Protein AF-A0A3N5LJJ8-F1 (afdb_monomer_lite)

Sequence (95 aa):
MYLIYLLVWLSIILILNILYRVLPKKMKETENQQTKNTLFTILLFTSIPLILIAFIAPILILAGDKAMPGDYKIYFVVIAAVSIIASFTIKKKSS

Structure (mmCIF, N/CA/C/O backbone):
data_AF-A0A3N5LJJ8-F1
#
_entry.id   AF-A0A3N5LJJ8-F1
#
loop_
_atom_site.group_PDB
_atom_site.id
_atom_site.type_symbol
_atom_site.label_atom_id
_atom_site.label_alt_id
_atom_site.label_comp_id
_atom_site.label_asym_id
_atom_site.label_entity_id
_atom_site.label_seq_id
_atom_site.pdbx_PDB_ins_code
_atom_site.Cartn_x
_atom_site.Cartn_y
_atom_site.Cartn_z
_atom_site.occupancy
_atom_site.B_iso_or_equiv
_atom_site.auth_seq_id
_atom_site.auth_comp_id
_atom_site.auth_asym_id
_atom_site.auth_atom_id
_atom_site.pdbx_PDB_model_num
ATOM 1 N N . MET A 1 1 ? 12.202 -10.690 -14.662 1.00 67.75 1 MET A N 1
ATOM 2 C CA . MET A 1 1 ? 12.447 -9.805 -13.499 1.00 67.75 1 MET A CA 1
ATOM 3 C C . MET A 1 1 ? 11.271 -8.871 -13.216 1.00 67.75 1 MET A C 1
ATOM 5 O O . MET A 1 1 ? 10.770 -8.911 -12.103 1.00 67.75 1 MET A O 1
ATOM 9 N N . TYR A 1 2 ? 10.755 -8.110 -14.191 1.00 73.19 2 TYR A N 1
ATOM 10 C CA . TYR A 1 2 ? 9.628 -7.172 -13.992 1.00 73.19 2 TYR A CA 1
ATOM 11 C C . TYR A 1 2 ? 8.338 -7.791 -13.427 1.00 73.19 2 TYR A C 1
ATOM 13 O O . TYR A 1 2 ? 7.669 -7.165 -12.611 1.00 73.19 2 TYR A O 1
ATOM 21 N N . LEU A 1 3 ? 8.036 -9.049 -13.772 1.00 77.12 3 LEU A N 1
ATOM 22 C CA . LEU A 1 3 ? 6.921 -9.797 -13.181 1.00 77.12 3 LEU A CA 1
ATOM 23 C C . LEU A 1 3 ? 7.048 -9.943 -11.653 1.00 77.12 3 LEU A C 1
ATOM 25 O O . LEU A 1 3 ? 6.061 -9.803 -10.942 1.00 77.12 3 LEU A O 1
ATOM 29 N N . ILE A 1 4 ? 8.260 -10.172 -11.138 1.00 82.38 4 ILE A N 1
ATOM 30 C CA . ILE A 1 4 ? 8.501 -10.310 -9.693 1.00 82.38 4 ILE A CA 1
ATOM 31 C C . ILE A 1 4 ? 8.261 -8.968 -8.995 1.00 82.38 4 ILE A C 1
ATOM 33 O O . ILE A 1 4 ? 7.598 -8.936 -7.965 1.00 82.38 4 ILE A O 1
ATOM 37 N N . TYR A 1 5 ? 8.717 -7.855 -9.581 1.00 79.12 5 TYR A N 1
ATOM 38 C CA . TYR A 1 5 ? 8.446 -6.516 -9.046 1.00 79.12 5 TYR A CA 1
ATOM 39 C C . TYR A 1 5 ? 6.945 -6.207 -8.994 1.00 79.12 5 TYR A C 1
ATOM 41 O O . TYR A 1 5 ? 6.463 -5.693 -7.988 1.00 79.12 5 TYR A O 1
ATOM 49 N N . LEU A 1 6 ? 6.198 -6.582 -10.035 1.00 77.50 6 LEU A N 1
ATOM 50 C CA . LEU A 1 6 ? 4.737 -6.471 -10.068 1.00 77.50 6 LEU A CA 1
ATOM 51 C C . LEU A 1 6 ? 4.063 -7.301 -8.968 1.00 77.50 6 LEU A C 1
ATOM 53 O O . LEU A 1 6 ? 3.173 -6.799 -8.286 1.00 77.50 6 LEU A O 1
ATOM 57 N N . LEU A 1 7 ? 4.500 -8.546 -8.762 1.00 83.75 7 LEU A N 1
ATOM 58 C CA . LEU A 1 7 ?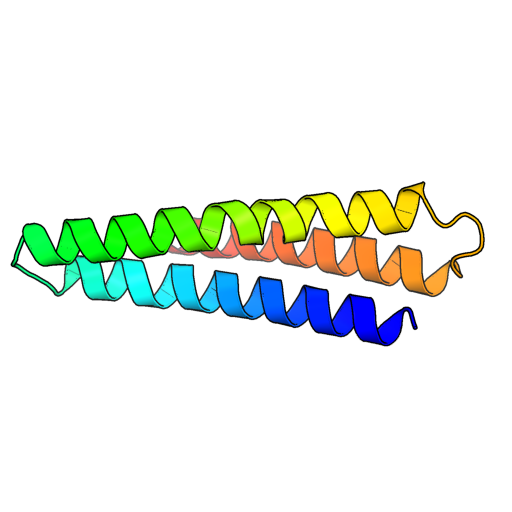 3.953 -9.431 -7.728 1.00 83.75 7 LEU A CA 1
ATOM 59 C C . LEU A 1 7 ? 4.251 -8.929 -6.309 1.00 83.75 7 LEU A C 1
ATOM 61 O O . LEU A 1 7 ? 3.363 -8.949 -5.458 1.00 83.75 7 LEU A O 1
ATOM 65 N N . VAL A 1 8 ? 5.471 -8.444 -6.059 1.00 84.00 8 VAL A N 1
ATOM 66 C CA . VAL A 1 8 ? 5.851 -7.828 -4.775 1.00 84.00 8 VAL A CA 1
ATOM 67 C C . VAL A 1 8 ? 5.044 -6.556 -4.528 1.00 84.00 8 VAL A C 1
ATOM 69 O O . VAL A 1 8 ? 4.587 -6.300 -3.419 1.00 84.00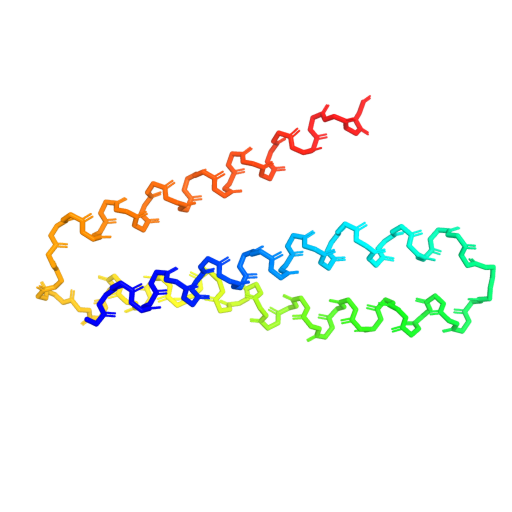 8 VAL A O 1
ATOM 72 N N . TRP A 1 9 ? 4.819 -5.755 -5.564 1.00 81.25 9 TRP A N 1
ATOM 73 C CA . TRP A 1 9 ? 4.036 -4.537 -5.422 1.00 81.25 9 TRP A CA 1
ATOM 74 C C . TRP A 1 9 ? 2.549 -4.827 -5.158 1.00 81.25 9 TRP A C 1
ATOM 76 O O . TRP A 1 9 ? 1.950 -4.230 -4.262 1.00 81.25 9 TRP A O 1
ATOM 86 N N . LEU A 1 10 ? 1.970 -5.815 -5.849 1.00 82.50 10 LEU A N 1
ATOM 87 C CA . LEU A 1 10 ? 0.612 -6.301 -5.584 1.00 82.50 10 LEU A CA 1
ATOM 88 C C . LEU A 1 10 ? 0.456 -6.856 -4.165 1.00 82.50 10 LEU A C 1
ATOM 90 O O . LEU A 1 10 ? -0.552 -6.577 -3.516 1.00 82.50 10 LEU A O 1
ATOM 94 N N . SER A 1 11 ? 1.437 -7.610 -3.659 1.00 87.25 11 SER A N 1
ATOM 95 C CA . SER A 1 11 ? 1.373 -8.150 -2.297 1.00 87.25 11 SER A CA 1
ATOM 96 C C . SER A 1 11 ? 1.430 -7.045 -1.239 1.00 87.25 11 SER A C 1
ATOM 98 O O . SER A 1 11 ? 0.671 -7.104 -0.273 1.00 87.25 11 SER A O 1
ATOM 100 N N . ILE A 1 12 ? 2.218 -5.983 -1.452 1.00 86.69 12 ILE A N 1
ATOM 101 C CA . ILE A 1 12 ? 2.229 -4.790 -0.586 1.00 86.69 12 ILE A CA 1
ATOM 102 C C . ILE A 1 12 ? 0.857 -4.104 -0.574 1.00 86.69 12 ILE A C 1
ATOM 104 O O . ILE A 1 12 ? 0.325 -3.818 0.500 1.00 86.69 12 ILE A O 1
ATOM 108 N N . ILE A 1 13 ? 0.252 -3.879 -1.746 1.00 82.88 13 ILE A N 1
ATOM 109 C CA . ILE A 1 13 ? -1.085 -3.267 -1.857 1.00 82.88 13 ILE A CA 1
ATOM 110 C C . ILE A 1 13 ? -2.145 -4.140 -1.169 1.00 82.88 13 ILE A C 1
ATOM 112 O O . ILE A 1 13 ? -3.037 -3.624 -0.490 1.00 82.88 13 ILE A O 1
ATOM 116 N N . LEU A 1 14 ? -2.054 -5.463 -1.309 1.00 86.50 14 LEU A N 1
ATOM 117 C CA . LEU A 1 14 ? -2.961 -6.403 -0.654 1.00 86.50 14 LEU A CA 1
ATOM 118 C C . LEU A 1 14 ? -2.823 -6.342 0.875 1.00 86.50 14 LEU A C 1
ATOM 120 O O . LEU A 1 14 ? -3.830 -6.226 1.574 1.00 86.50 14 LEU A O 1
ATOM 124 N N . ILE A 1 15 ? -1.590 -6.363 1.394 1.00 86.38 15 ILE A N 1
ATOM 125 C CA . ILE A 1 15 ? -1.306 -6.258 2.833 1.00 86.38 15 ILE A CA 1
ATOM 126 C C . ILE A 1 15 ? -1.838 -4.934 3.386 1.00 86.38 15 ILE A C 1
ATOM 128 O O . ILE A 1 15 ? -2.536 -4.941 4.399 1.00 86.38 15 ILE A O 1
ATOM 132 N N . LEU A 1 16 ? -1.584 -3.814 2.701 1.00 85.56 16 LEU A N 1
ATOM 133 C CA . LEU A 1 16 ? -2.122 -2.504 3.080 1.00 85.56 16 LEU A CA 1
ATOM 134 C C . LEU A 1 16 ? -3.652 -2.523 3.156 1.00 85.56 16 LEU A C 1
ATOM 136 O O . LEU A 1 16 ? -4.222 -2.115 4.167 1.00 85.56 16 LEU A O 1
ATOM 140 N N . ASN A 1 17 ? -4.327 -3.053 2.133 1.00 84.19 17 ASN A N 1
ATOM 141 C CA . ASN A 1 17 ? -5.788 -3.164 2.128 1.00 84.19 17 ASN A CA 1
ATOM 142 C C . ASN A 1 17 ? -6.318 -4.020 3.289 1.00 84.19 17 ASN A C 1
ATOM 144 O O . ASN A 1 17 ? -7.321 -3.664 3.911 1.00 84.19 17 ASN A O 1
ATOM 148 N N . ILE A 1 18 ? -5.650 -5.132 3.610 1.00 86.44 18 ILE A N 1
ATOM 149 C CA . ILE A 1 18 ? -6.021 -5.985 4.747 1.00 86.44 18 ILE A CA 1
ATOM 150 C C . ILE A 1 18 ? -5.834 -5.227 6.066 1.00 86.44 18 ILE A C 1
ATOM 152 O O . ILE A 1 18 ? -6.753 -5.213 6.886 1.00 86.44 18 ILE A O 1
ATOM 156 N N . LEU A 1 19 ? -4.692 -4.559 6.263 1.00 84.94 19 LEU A N 1
ATOM 157 C CA . LEU A 1 19 ? -4.402 -3.783 7.473 1.00 84.94 19 LEU A CA 1
ATOM 158 C C . LEU A 1 19 ? -5.447 -2.684 7.692 1.00 84.94 19 LEU A C 1
ATOM 160 O O . LEU A 1 19 ? -6.056 -2.629 8.762 1.00 84.94 19 LEU A O 1
ATOM 164 N N . TYR A 1 20 ? -5.731 -1.879 6.665 1.00 85.31 20 TYR A N 1
ATOM 165 C CA . TYR A 1 20 ? -6.725 -0.803 6.732 1.00 85.31 20 TYR A CA 1
ATOM 166 C C . TYR A 1 20 ? -8.167 -1.291 6.882 1.00 85.31 20 TYR A C 1
ATOM 168 O O . TYR A 1 20 ? -9.027 -0.537 7.333 1.00 85.31 20 TYR A O 1
ATOM 176 N N . ARG A 1 21 ? -8.455 -2.552 6.553 1.00 84.25 21 ARG A N 1
ATOM 177 C CA . ARG A 1 21 ? -9.776 -3.148 6.770 1.00 84.25 21 ARG A CA 1
ATOM 178 C C . ARG A 1 21 ? -9.917 -3.767 8.160 1.00 84.25 21 ARG A C 1
ATOM 180 O O . ARG A 1 21 ? -10.956 -3.609 8.798 1.00 84.25 21 ARG A O 1
ATOM 187 N N . VAL A 1 22 ? -8.906 -4.504 8.617 1.00 86.62 22 VAL A N 1
ATOM 188 C CA . VAL A 1 22 ? -8.985 -5.336 9.827 1.00 86.62 22 VAL A CA 1
ATOM 189 C C . VAL A 1 22 ? -8.665 -4.538 11.086 1.00 86.62 22 VAL A C 1
ATOM 191 O O . VAL A 1 22 ? -9.405 -4.640 12.065 1.00 86.62 22 VAL A O 1
ATOM 194 N N . LEU A 1 23 ? -7.595 -3.736 11.084 1.00 85.69 23 LEU A N 1
ATOM 195 C CA . LEU A 1 23 ? -7.145 -3.034 12.291 1.00 85.69 23 LEU A CA 1
ATOM 196 C C . LEU A 1 23 ? -8.153 -1.974 12.758 1.00 85.69 23 LEU A C 1
ATOM 198 O O . LEU A 1 23 ? -8.541 -2.035 13.925 1.00 85.69 23 LEU A O 1
ATOM 202 N N . PRO A 1 24 ? -8.690 -1.087 11.895 1.00 83.94 24 PRO A N 1
ATOM 203 C CA . PRO A 1 24 ? -9.708 -0.128 12.325 1.00 83.94 24 PRO A CA 1
ATOM 204 C C . PRO A 1 24 ? -10.992 -0.794 12.827 1.00 83.94 24 PRO A C 1
ATOM 206 O O . PRO A 1 24 ? -11.628 -0.281 13.745 1.00 83.94 24 PRO A O 1
ATOM 209 N N . LYS A 1 25 ? -11.365 -1.953 12.265 1.00 86.38 25 LYS A N 1
ATOM 210 C CA . LYS A 1 25 ? -12.507 -2.738 12.749 1.00 86.38 25 LYS A CA 1
ATOM 211 C C . LYS A 1 25 ? -12.250 -3.258 14.168 1.00 86.38 25 LYS A C 1
ATOM 213 O O . LYS A 1 25 ? -13.044 -2.979 15.060 1.00 86.38 25 LYS A O 1
ATOM 218 N N . LYS A 1 26 ? -11.103 -3.906 14.405 1.00 85.56 26 LYS A N 1
ATOM 219 C CA . LYS A 1 26 ? -10.718 -4.401 15.741 1.00 85.56 26 LYS A CA 1
ATOM 220 C C . LYS A 1 26 ? -10.586 -3.283 16.778 1.00 85.56 26 LYS A C 1
ATOM 222 O O . LYS A 1 26 ? -10.942 -3.472 17.937 1.00 85.56 26 LYS A O 1
ATOM 227 N N . MET A 1 27 ? -10.117 -2.104 16.370 1.00 87.31 27 MET A N 1
ATOM 228 C CA . MET A 1 27 ? -10.033 -0.932 17.248 1.00 87.31 27 MET A CA 1
ATOM 229 C C . MET A 1 27 ? -11.408 -0.425 17.702 1.00 87.31 27 MET A C 1
ATOM 231 O O . MET A 1 27 ? -11.514 0.079 18.817 1.00 87.31 27 MET A O 1
ATOM 235 N N . LYS A 1 28 ? -12.452 -0.557 16.871 1.00 86.06 28 LYS A N 1
ATOM 236 C CA . LYS A 1 28 ? -13.833 -0.195 17.242 1.00 86.06 28 LYS A CA 1
ATOM 237 C C . LYS A 1 28 ? -14.467 -1.202 18.204 1.00 86.06 28 LYS A C 1
ATOM 239 O O . LYS A 1 28 ? -15.232 -0.794 19.064 1.00 86.06 28 LYS A O 1
ATOM 244 N N . GLU A 1 29 ? -14.145 -2.485 18.053 1.00 88.25 29 GLU A N 1
ATOM 245 C CA . GLU A 1 29 ? -14.696 -3.589 18.860 1.00 88.25 29 GLU A CA 1
ATOM 246 C C . GLU A 1 29 ? -14.039 -3.722 20.241 1.00 88.25 29 GLU A C 1
ATOM 248 O O . GLU A 1 29 ? -14.585 -4.357 21.136 1.00 88.25 29 GLU A O 1
ATOM 253 N N . THR A 1 30 ? -12.854 -3.143 20.427 1.00 87.06 30 THR A N 1
ATOM 254 C CA . THR A 1 30 ? -12.129 -3.215 21.698 1.00 87.06 30 THR A CA 1
ATOM 255 C C . THR A 1 30 ? -12.573 -2.086 22.624 1.00 87.06 30 THR A C 1
ATOM 257 O O . THR A 1 30 ? -12.652 -0.945 22.186 1.00 87.06 30 THR A O 1
ATOM 260 N N . GLU A 1 31 ? -12.798 -2.348 23.911 1.00 86.94 31 GLU A N 1
ATOM 261 C CA . GLU A 1 31 ? -13.095 -1.291 24.898 1.00 86.94 31 GLU A CA 1
ATOM 262 C C . GLU A 1 31 ? -11.833 -0.777 25.607 1.00 86.94 31 GLU A C 1
ATOM 264 O O . GLU A 1 31 ? -11.740 0.403 25.941 1.00 86.94 31 GLU A O 1
ATOM 269 N N . ASN A 1 32 ? -10.813 -1.630 25.758 1.00 92.88 32 ASN A N 1
ATOM 270 C CA . ASN A 1 32 ? -9.560 -1.284 26.424 1.00 92.88 32 ASN A CA 1
ATOM 271 C C . ASN A 1 32 ? -8.741 -0.254 25.619 1.00 92.88 32 ASN A C 1
ATOM 273 O O . ASN A 1 32 ? -8.275 -0.520 24.504 1.00 92.88 32 ASN A O 1
ATOM 277 N N . GLN A 1 33 ? -8.513 0.913 26.225 1.00 87.44 33 GLN A N 1
ATOM 278 C CA . GLN A 1 33 ? -7.765 2.016 25.625 1.00 87.44 33 GLN A CA 1
ATOM 279 C C . GLN A 1 33 ? -6.298 1.663 25.331 1.00 87.44 33 GLN A C 1
ATOM 281 O O . GLN A 1 33 ? -5.755 2.091 24.312 1.00 87.44 33 GLN A O 1
ATOM 286 N N . GLN A 1 34 ? -5.661 0.844 26.172 1.00 90.88 34 GLN A N 1
ATOM 287 C CA . GLN A 1 34 ? -4.285 0.394 25.956 1.00 90.88 34 GLN A CA 1
ATOM 288 C C . GLN A 1 34 ? -4.187 -0.449 24.682 1.00 90.88 34 GLN A C 1
ATOM 290 O O . GLN A 1 34 ? -3.337 -0.197 23.831 1.00 90.88 34 GLN A O 1
ATOM 295 N N . THR A 1 3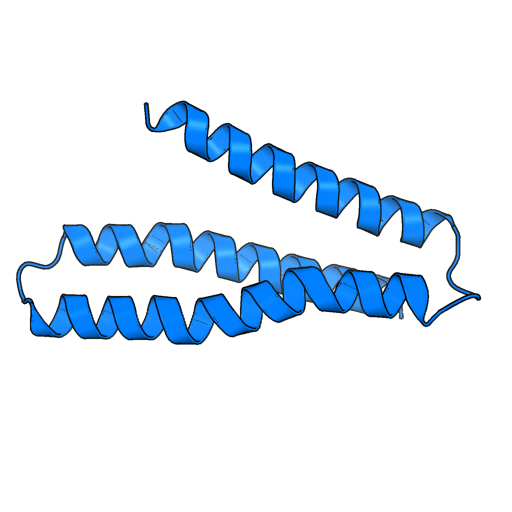5 ? -5.110 -1.395 24.498 1.00 88.31 35 THR A N 1
ATOM 296 C CA . THR A 1 35 ? -5.156 -2.250 23.307 1.00 88.31 35 THR A CA 1
ATOM 297 C C . THR A 1 35 ? -5.457 -1.447 22.040 1.00 88.31 35 THR A C 1
ATOM 299 O O . THR A 1 35 ? -4.834 -1.694 21.006 1.00 88.31 35 THR A O 1
ATOM 302 N N . LYS A 1 36 ? -6.339 -0.436 22.105 1.00 87.56 36 LYS A N 1
ATOM 303 C CA . LYS A 1 36 ? -6.566 0.494 20.981 1.00 87.56 36 LYS A CA 1
ATOM 304 C C . LYS A 1 36 ? -5.292 1.227 20.582 1.00 87.56 36 LYS A C 1
ATOM 306 O O . LYS A 1 36 ? -4.975 1.273 19.395 1.00 87.56 36 LYS A O 1
ATOM 311 N N . ASN A 1 37 ? -4.555 1.758 21.556 1.00 88.88 37 ASN A N 1
ATOM 312 C CA . ASN A 1 37 ? -3.301 2.460 21.297 1.00 88.88 37 ASN A CA 1
ATOM 313 C C . ASN A 1 37 ? -2.256 1.525 20.678 1.00 88.88 37 ASN A C 1
ATOM 315 O O . ASN A 1 37 ? -1.611 1.902 19.707 1.00 88.88 37 ASN A O 1
ATOM 319 N N . THR A 1 38 ? -2.134 0.282 21.155 1.00 91.94 38 THR A N 1
ATOM 320 C CA . THR A 1 38 ? -1.236 -0.711 20.544 1.00 91.94 38 THR A CA 1
ATOM 321 C C . THR A 1 38 ? -1.622 -1.018 19.095 1.00 91.94 38 THR A C 1
ATOM 323 O O . THR A 1 38 ? -0.758 -1.010 18.221 1.00 91.94 38 THR A O 1
ATOM 326 N N . LEU A 1 39 ? -2.910 -1.247 18.809 1.00 89.56 39 LEU A N 1
ATOM 327 C CA . LEU A 1 39 ? -3.392 -1.505 17.446 1.00 89.56 39 LEU A CA 1
ATOM 328 C C . LEU A 1 39 ? -3.176 -0.302 16.518 1.00 89.56 39 LEU A C 1
ATOM 330 O O . LEU A 1 39 ? -2.813 -0.489 15.358 1.00 89.56 39 LEU A O 1
ATOM 334 N N . PHE A 1 40 ? -3.352 0.919 17.030 1.00 88.19 40 PHE A N 1
ATOM 335 C CA . PHE A 1 40 ? -3.057 2.145 16.293 1.00 88.19 40 PHE A CA 1
ATOM 336 C C . PHE A 1 40 ? -1.568 2.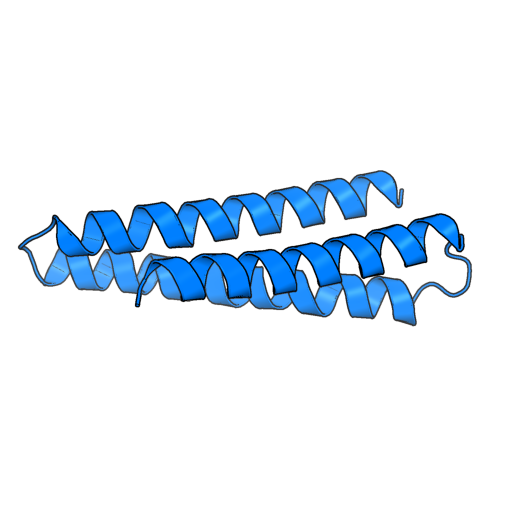265 15.968 1.00 88.19 40 PHE A C 1
ATOM 338 O O . PHE A 1 40 ? -1.210 2.522 14.822 1.00 88.19 40 PHE A O 1
ATOM 345 N N . THR A 1 41 ? -0.697 2.018 16.948 1.00 89.50 41 THR A N 1
ATOM 346 C CA . THR A 1 41 ? 0.757 2.014 16.755 1.00 89.50 41 THR A CA 1
ATOM 347 C C . THR A 1 41 ? 1.159 0.984 15.702 1.00 89.50 41 THR A C 1
ATOM 349 O O . THR A 1 41 ? 1.890 1.321 14.776 1.00 89.50 41 THR A O 1
ATOM 352 N N . ILE A 1 42 ? 0.627 -0.241 15.769 1.00 88.06 42 ILE A N 1
ATOM 353 C CA . ILE A 1 42 ? 0.875 -1.271 14.748 1.00 88.06 42 ILE A CA 1
ATOM 354 C C . ILE A 1 42 ? 0.412 -0.780 13.374 1.00 88.06 42 ILE A C 1
ATOM 356 O O . ILE A 1 42 ? 1.172 -0.864 12.409 1.00 88.06 42 ILE A O 1
ATOM 360 N N . LEU A 1 43 ? -0.801 -0.229 13.271 1.00 87.81 43 LEU A N 1
ATOM 361 C CA . LEU A 1 43 ? -1.306 0.309 12.010 1.00 87.81 43 LEU A CA 1
ATOM 362 C C . LEU A 1 43 ? -0.363 1.384 11.458 1.00 87.81 43 LEU A C 1
ATOM 364 O O . LEU A 1 43 ? -0.024 1.344 10.280 1.00 87.81 43 LEU A O 1
ATOM 368 N N . LEU A 1 44 ? 0.097 2.307 12.297 1.00 87.94 44 LEU A N 1
ATOM 369 C CA . LEU A 1 44 ? 0.912 3.443 11.885 1.00 87.94 44 LEU A CA 1
ATOM 370 C C . LEU A 1 44 ? 2.322 3.012 11.451 1.00 87.94 44 LEU A C 1
ATOM 372 O O . LEU A 1 44 ? 2.745 3.325 10.338 1.00 87.94 44 LEU A O 1
ATOM 376 N N . PHE A 1 45 ? 3.012 2.221 12.275 1.00 89.88 45 PHE A N 1
ATOM 377 C CA . PHE A 1 45 ? 4.374 1.753 11.995 1.00 89.88 45 PHE A CA 1
ATOM 378 C C . PHE A 1 45 ? 4.451 0.755 10.841 1.00 89.88 45 PHE A C 1
ATOM 380 O O . PHE A 1 45 ? 5.476 0.694 10.171 1.00 89.88 45 PHE A O 1
ATOM 387 N N . THR A 1 46 ? 3.384 -0.003 10.575 1.00 85.94 46 THR A N 1
ATOM 388 C CA . THR A 1 46 ? 3.369 -0.943 9.444 1.00 85.94 46 THR A CA 1
ATOM 389 C C . THR A 1 46 ? 2.910 -0.256 8.159 1.00 85.94 46 THR A C 1
ATOM 391 O O . THR A 1 46 ? 3.476 -0.490 7.094 1.00 85.94 46 THR A O 1
ATOM 394 N N . SER A 1 47 ? 1.910 0.630 8.232 1.00 81.81 47 SER A N 1
ATOM 395 C CA . SER A 1 47 ? 1.334 1.237 7.026 1.00 81.81 47 SER A CA 1
ATOM 396 C C . SER A 1 47 ? 2.211 2.336 6.440 1.00 81.81 47 SER A C 1
ATOM 398 O O . SER A 1 47 ? 2.285 2.434 5.222 1.00 81.81 47 SER A O 1
ATOM 400 N N . ILE A 1 48 ? 2.902 3.140 7.260 1.00 85.38 48 ILE A N 1
ATOM 401 C CA . ILE A 1 48 ? 3.745 4.236 6.747 1.00 85.38 48 ILE A CA 1
ATOM 402 C C . ILE A 1 48 ? 4.866 3.710 5.830 1.00 85.38 48 ILE A C 1
ATOM 404 O O . ILE A 1 48 ? 4.931 4.169 4.688 1.00 85.38 48 ILE A O 1
ATOM 408 N N . PRO A 1 49 ? 5.706 2.735 6.239 1.00 86.56 49 PRO A N 1
ATOM 409 C CA . PRO A 1 49 ? 6.754 2.203 5.369 1.00 86.56 49 PRO A CA 1
ATOM 410 C C . PRO A 1 49 ? 6.186 1.522 4.123 1.00 86.56 49 PRO A C 1
ATOM 412 O O . PRO A 1 49 ? 6.704 1.716 3.026 1.00 86.56 49 PRO A O 1
ATOM 415 N N . LEU A 1 50 ? 5.098 0.759 4.271 1.00 87.00 50 LEU A N 1
ATOM 416 C CA . LEU A 1 50 ? 4.468 0.057 3.153 1.00 87.00 50 LEU A CA 1
ATOM 417 C C . LEU A 1 50 ? 3.863 1.026 2.131 1.00 87.00 50 LEU A C 1
ATOM 419 O O . LEU A 1 50 ? 4.008 0.797 0.934 1.00 87.00 50 LEU A O 1
ATOM 423 N N . ILE A 1 51 ? 3.237 2.119 2.576 1.00 84.62 51 ILE A N 1
ATOM 424 C CA . ILE A 1 51 ? 2.765 3.195 1.695 1.00 84.62 51 ILE A CA 1
ATOM 425 C C . ILE A 1 51 ? 3.954 3.839 0.989 1.00 84.62 51 ILE A C 1
ATOM 427 O O . ILE A 1 51 ? 3.921 3.991 -0.230 1.00 84.62 51 ILE A O 1
ATOM 431 N N . LEU A 1 52 ? 5.022 4.165 1.722 1.00 84.00 52 LEU A N 1
ATOM 432 C CA . LEU A 1 52 ? 6.223 4.752 1.131 1.00 84.00 52 LEU A CA 1
ATOM 433 C C . LEU A 1 52 ? 6.757 3.874 -0.007 1.00 84.00 52 LEU A C 1
ATOM 435 O O . LEU A 1 52 ? 6.964 4.361 -1.114 1.00 84.00 52 LEU A O 1
ATOM 439 N N . ILE A 1 53 ? 6.903 2.570 0.236 1.00 84.31 53 ILE A N 1
ATOM 440 C CA . ILE A 1 53 ? 7.369 1.610 -0.771 1.00 84.31 53 ILE A CA 1
ATOM 441 C C . ILE A 1 53 ? 6.366 1.503 -1.925 1.00 84.31 53 ILE A C 1
ATOM 443 O O . ILE A 1 53 ? 6.773 1.515 -3.085 1.00 84.31 53 ILE A O 1
ATOM 447 N N . ALA A 1 54 ? 5.063 1.448 -1.637 1.00 82.31 54 ALA A N 1
ATOM 448 C CA . ALA A 1 54 ? 4.025 1.328 -2.656 1.00 82.31 54 ALA A CA 1
ATOM 449 C C . ALA A 1 54 ? 4.001 2.513 -3.635 1.00 82.31 54 ALA A C 1
ATOM 451 O O . ALA A 1 54 ? 3.692 2.302 -4.804 1.00 82.31 54 ALA A O 1
ATOM 452 N N . PHE A 1 55 ? 4.335 3.729 -3.195 1.00 80.00 55 PHE A N 1
ATOM 453 C CA . PHE A 1 55 ? 4.375 4.909 -4.066 1.00 80.00 55 PHE A CA 1
ATOM 454 C C . PHE A 1 55 ? 5.761 5.172 -4.663 1.00 80.00 55 PHE A C 1
ATOM 456 O O . PHE A 1 55 ? 5.864 5.505 -5.841 1.00 80.00 55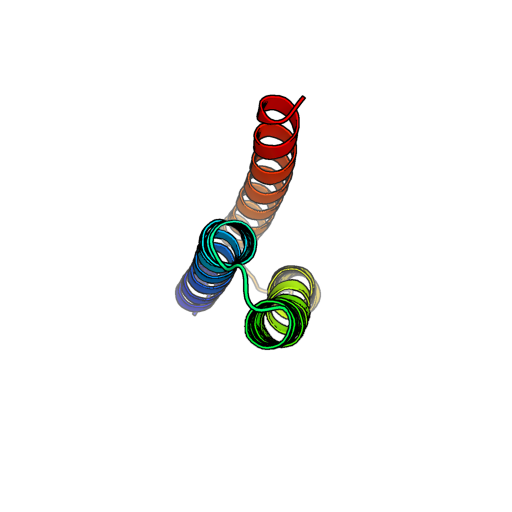 PHE A O 1
ATOM 463 N N . ILE A 1 56 ? 6.834 5.004 -3.887 1.00 81.31 56 ILE A N 1
ATOM 464 C CA . ILE A 1 56 ? 8.194 5.363 -4.314 1.00 81.31 56 ILE A CA 1
ATOM 465 C C . ILE A 1 56 ? 8.809 4.283 -5.204 1.00 81.31 56 ILE A C 1
ATOM 467 O O . ILE A 1 56 ? 9.444 4.619 -6.203 1.00 81.31 56 ILE A O 1
ATOM 471 N N . ALA A 1 57 ? 8.623 2.995 -4.893 1.00 77.44 57 ALA A N 1
ATOM 472 C CA . ALA A 1 57 ? 9.263 1.921 -5.655 1.00 77.44 57 ALA A CA 1
ATOM 473 C C . ALA A 1 57 ? 8.849 1.908 -7.141 1.00 77.44 57 ALA A C 1
ATOM 475 O O . ALA A 1 57 ? 9.742 1.818 -7.983 1.00 77.44 57 ALA A O 1
ATOM 476 N N . PRO A 1 58 ? 7.563 2.086 -7.510 1.00 74.75 58 PRO A N 1
ATOM 477 C CA . PRO A 1 58 ? 7.170 2.232 -8.911 1.00 74.75 58 PRO A CA 1
ATOM 478 C C . PRO A 1 58 ? 7.849 3.410 -9.607 1.00 74.75 58 PRO A C 1
ATOM 480 O O . PRO A 1 58 ? 8.303 3.271 -10.737 1.00 74.75 58 PRO A O 1
ATOM 483 N N . ILE A 1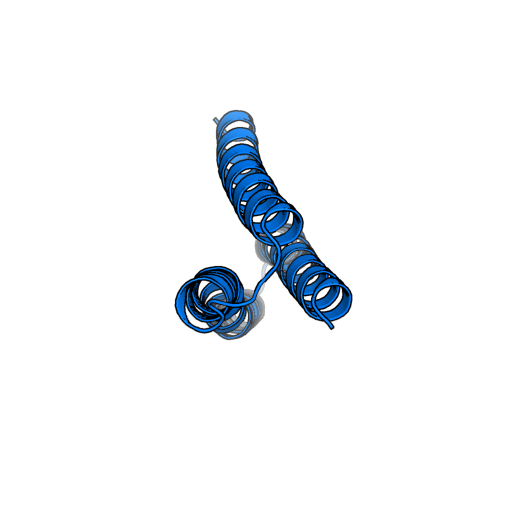 59 ? 7.953 4.559 -8.932 1.00 78.50 59 ILE A N 1
ATOM 484 C CA . ILE A 1 59 ? 8.567 5.769 -9.494 1.00 78.50 59 ILE A CA 1
ATOM 485 C C . ILE A 1 59 ? 10.059 5.539 -9.741 1.00 78.50 59 ILE A C 1
ATOM 487 O O . ILE A 1 59 ? 10.553 5.856 -10.819 1.00 78.50 59 ILE A O 1
ATOM 491 N N . LEU A 1 60 ? 10.769 4.943 -8.778 1.00 77.94 60 LEU A N 1
ATOM 492 C CA . LEU A 1 60 ? 12.191 4.624 -8.919 1.00 77.94 60 LEU A CA 1
ATOM 493 C C . LEU A 1 60 ? 12.448 3.593 -10.023 1.00 77.94 60 LEU A C 1
ATOM 495 O O . LEU A 1 60 ? 13.411 3.742 -10.768 1.00 77.94 60 LEU A O 1
ATOM 499 N N . ILE A 1 61 ? 11.583 2.585 -10.167 1.00 76.75 61 ILE A N 1
ATOM 500 C CA . ILE A 1 61 ? 11.687 1.587 -11.243 1.00 76.75 61 ILE A CA 1
ATOM 501 C C . ILE A 1 61 ? 11.447 2.246 -12.610 1.00 76.75 61 ILE A C 1
ATOM 503 O O . ILE A 1 61 ? 12.239 2.054 -13.530 1.00 76.75 61 ILE A O 1
ATOM 507 N N . LEU A 1 62 ? 10.400 3.069 -12.735 1.00 75.19 62 LEU A N 1
ATOM 508 C CA . LEU A 1 62 ? 10.057 3.757 -13.985 1.00 75.19 62 LEU A CA 1
ATOM 509 C C . LEU A 1 62 ? 11.101 4.806 -14.400 1.00 75.19 62 LEU A C 1
ATOM 511 O O . LEU A 1 62 ? 11.356 4.968 -15.593 1.00 75.19 62 LEU A O 1
ATOM 515 N N . ALA A 1 63 ? 11.686 5.525 -13.438 1.00 76.19 63 ALA A N 1
ATOM 516 C CA . ALA A 1 63 ? 12.689 6.560 -13.693 1.00 76.19 63 ALA A CA 1
ATOM 517 C C . ALA A 1 63 ? 14.107 5.991 -13.866 1.00 76.19 63 ALA A C 1
ATOM 519 O O . ALA A 1 63 ? 14.898 6.533 -14.639 1.00 76.19 63 ALA A O 1
ATOM 520 N N . GLY A 1 64 ? 14.434 4.918 -13.141 1.00 73.50 64 GLY A N 1
ATOM 521 C CA . GLY A 1 64 ? 15.767 4.320 -13.116 1.00 73.50 64 GLY A CA 1
ATOM 522 C C . GLY A 1 64 ? 16.055 3.403 -14.302 1.00 73.50 64 GLY A C 1
ATOM 523 O O . GLY A 1 64 ? 17.192 3.364 -14.770 1.00 73.50 64 GLY A O 1
ATOM 524 N N . ASP A 1 65 ? 15.047 2.699 -14.825 1.00 75.50 65 ASP A N 1
ATOM 525 C CA . ASP A 1 65 ? 15.247 1.720 -15.894 1.00 75.50 65 ASP A CA 1
ATOM 526 C C . ASP A 1 65 ? 14.747 2.221 -17.259 1.00 75.50 65 ASP A C 1
ATOM 528 O O . ASP A 1 65 ? 13.587 2.064 -17.657 1.00 75.50 65 ASP A O 1
ATOM 532 N N . LYS A 1 66 ? 15.671 2.817 -18.021 1.00 71.81 66 LYS A N 1
ATOM 533 C CA . LYS A 1 66 ? 15.408 3.302 -19.385 1.00 71.81 66 LYS A CA 1
ATOM 534 C C . LYS A 1 66 ? 15.173 2.168 -20.392 1.00 71.81 66 LYS A C 1
ATOM 536 O O . LYS A 1 66 ? 14.536 2.427 -21.412 1.00 71.81 66 LYS A O 1
ATOM 541 N N . ALA A 1 67 ? 15.639 0.947 -20.109 1.00 77.62 67 ALA A N 1
ATOM 542 C CA . ALA A 1 67 ? 15.497 -0.225 -20.979 1.00 77.62 67 ALA A CA 1
ATOM 543 C C . ALA A 1 67 ? 14.211 -1.027 -20.706 1.00 77.62 67 ALA A C 1
ATOM 545 O O . ALA A 1 67 ? 13.915 -1.989 -21.414 1.00 77.62 67 ALA A O 1
ATOM 546 N N . MET A 1 68 ? 13.429 -0.621 -19.703 1.00 76.44 68 MET A N 1
ATOM 547 C CA . MET A 1 68 ? 12.175 -1.271 -19.347 1.00 76.44 68 MET A CA 1
ATOM 548 C C . MET A 1 68 ? 11.189 -1.278 -20.535 1.00 76.44 68 MET A C 1
ATOM 550 O O . MET A 1 68 ? 10.867 -0.199 -21.058 1.00 76.44 68 MET A O 1
ATOM 554 N N . PRO A 1 69 ? 10.665 -2.455 -20.939 1.00 77.75 69 PRO A N 1
ATOM 555 C CA . PRO A 1 69 ? 9.722 -2.560 -22.049 1.00 77.75 69 PRO A CA 1
ATOM 556 C C . PRO A 1 69 ? 8.450 -1.744 -21.789 1.00 77.75 69 PRO A C 1
ATOM 558 O O . PRO A 1 69 ? 7.968 -1.667 -20.653 1.00 77.75 69 PRO A O 1
ATOM 561 N N . GLY A 1 70 ? 7.898 -1.138 -22.845 1.00 76.12 70 GLY A N 1
ATOM 562 C CA . GLY A 1 70 ? 6.752 -0.224 -22.754 1.00 76.12 70 GLY A CA 1
ATOM 563 C C . GLY A 1 70 ? 5.524 -0.850 -22.090 1.00 76.12 70 GLY A C 1
ATOM 564 O O . GLY A 1 70 ? 4.868 -0.208 -21.272 1.00 76.12 70 GLY A O 1
ATOM 565 N N . ASP A 1 71 ? 5.281 -2.129 -22.356 1.00 77.62 71 ASP A N 1
ATOM 566 C CA . ASP A 1 71 ? 4.159 -2.916 -21.840 1.00 77.62 71 ASP A CA 1
ATOM 567 C C . ASP A 1 71 ? 4.155 -2.925 -20.303 1.00 77.62 71 ASP A C 1
ATOM 569 O O . ASP A 1 71 ? 3.131 -2.694 -19.660 1.00 77.62 71 ASP A O 1
ATOM 573 N N . TYR A 1 72 ? 5.335 -3.082 -19.692 1.00 72.69 72 TYR A N 1
ATOM 574 C CA . TYR A 1 72 ? 5.484 -3.038 -18.239 1.00 72.69 72 TYR A CA 1
ATOM 575 C C . TYR A 1 72 ? 5.252 -1.642 -17.668 1.00 72.69 72 TYR A C 1
ATOM 577 O O . TYR A 1 72 ? 4.666 -1.523 -16.592 1.00 72.69 72 TYR A O 1
ATOM 585 N N . LYS A 1 73 ? 5.650 -0.581 -18.380 1.00 73.69 73 LYS A N 1
ATOM 586 C CA . LYS A 1 73 ? 5.376 0.799 -17.945 1.00 73.69 73 LYS A CA 1
ATOM 587 C C . LYS A 1 73 ? 3.870 1.057 -17.896 1.00 73.69 73 LYS A C 1
ATOM 589 O O . LYS A 1 73 ? 3.382 1.639 -16.928 1.00 73.69 73 LYS A O 1
ATOM 594 N N . ILE A 1 74 ? 3.134 0.552 -18.888 1.00 78.62 74 ILE A N 1
ATOM 595 C CA . ILE A 1 74 ? 1.670 0.634 -18.937 1.00 78.62 74 ILE A CA 1
ATOM 596 C C . ILE A 1 74 ? 1.048 -0.114 -17.752 1.00 78.62 74 ILE A C 1
ATOM 598 O O . ILE A 1 74 ? 0.187 0.454 -17.083 1.00 78.62 74 ILE A O 1
ATOM 602 N N . TYR A 1 75 ? 1.504 -1.329 -17.420 1.00 78.62 75 TYR A N 1
ATOM 603 C CA . TYR A 1 75 ? 0.974 -2.069 -16.264 1.00 78.62 75 TYR A CA 1
ATOM 604 C C . TYR A 1 75 ? 1.140 -1.311 -14.942 1.00 78.62 75 TYR A C 1
ATOM 606 O O . TYR A 1 75 ? 0.196 -1.254 -14.153 1.00 78.62 75 TYR A O 1
ATOM 614 N N . PHE A 1 76 ? 2.292 -0.675 -14.711 1.00 73.44 76 PHE A N 1
ATOM 615 C CA . PHE A 1 76 ? 2.497 0.149 -13.515 1.00 73.44 76 PHE A CA 1
ATOM 616 C C . PHE A 1 76 ? 1.547 1.351 -13.464 1.00 73.44 76 PHE A C 1
ATOM 618 O O . PHE A 1 76 ? 0.952 1.612 -12.419 1.00 73.44 76 PHE A O 1
ATOM 625 N N . VAL A 1 77 ? 1.352 2.047 -14.589 1.00 77.19 77 VAL A N 1
ATOM 626 C CA . VAL A 1 77 ? 0.429 3.192 -14.677 1.00 77.19 77 VAL A CA 1
ATOM 627 C C . VAL A 1 77 ? -1.022 2.756 -14.464 1.00 77.19 77 VAL A C 1
ATOM 629 O O . VAL A 1 77 ? -1.740 3.383 -13.686 1.00 77.19 77 VAL A O 1
ATOM 632 N N . VAL A 1 78 ? -1.452 1.663 -15.101 1.00 79.75 78 VAL A N 1
ATOM 633 C CA . VAL A 1 78 ? -2.818 1.134 -14.976 1.00 79.75 78 VAL A CA 1
ATOM 634 C C . VAL A 1 78 ? -3.102 0.704 -13.541 1.00 79.75 78 VAL A C 1
ATOM 636 O O . VAL A 1 78 ? -4.127 1.083 -12.984 1.00 79.75 78 VAL A O 1
ATOM 639 N N . ILE A 1 79 ? -2.197 -0.034 -12.900 1.00 75.56 79 ILE A N 1
ATOM 640 C CA . ILE A 1 79 ? -2.402 -0.482 -11.516 1.00 75.56 79 ILE A CA 1
ATOM 641 C C . ILE A 1 79 ? -2.348 0.702 -10.540 1.00 75.56 79 ILE A C 1
ATOM 643 O O . ILE A 1 79 ? -3.130 0.730 -9.587 1.00 75.56 79 ILE A O 1
ATOM 647 N N . ALA A 1 80 ? -1.497 1.707 -10.777 1.00 73.00 80 ALA A N 1
ATOM 648 C CA . ALA A 1 80 ? -1.491 2.931 -9.975 1.00 73.00 80 ALA A CA 1
ATOM 649 C C . ALA A 1 80 ? -2.833 3.671 -10.097 1.00 73.00 80 ALA A C 1
ATOM 651 O O . ALA A 1 80 ? -3.439 4.026 -9.084 1.00 73.00 80 ALA A O 1
ATOM 652 N N . ALA A 1 81 ? -3.351 3.819 -11.320 1.00 77.44 81 ALA A N 1
ATOM 653 C CA . ALA A 1 81 ? -4.658 4.418 -11.573 1.00 77.44 81 ALA A CA 1
ATOM 654 C C . ALA A 1 81 ? -5.795 3.623 -10.906 1.00 77.44 81 ALA A C 1
ATOM 656 O O . ALA A 1 81 ? -6.632 4.208 -10.219 1.00 77.44 81 ALA A O 1
ATOM 657 N N . VAL A 1 82 ? -5.796 2.291 -11.023 1.00 78.25 82 VAL A N 1
ATOM 658 C CA . VAL A 1 82 ? -6.786 1.411 -10.376 1.00 78.25 82 VAL A CA 1
ATOM 659 C C . VAL A 1 82 ? -6.719 1.521 -8.852 1.00 78.25 82 VAL A C 1
ATOM 661 O O . VAL A 1 82 ? -7.760 1.585 -8.203 1.00 78.25 82 VAL A O 1
ATOM 664 N N . SER A 1 83 ? -5.523 1.616 -8.268 1.00 68.62 83 SER A N 1
ATOM 665 C CA . SER A 1 83 ? -5.342 1.769 -6.817 1.00 68.62 83 SER A CA 1
ATOM 666 C C . SER A 1 83 ? -5.900 3.102 -6.305 1.00 68.62 83 SER A C 1
ATOM 668 O O . SER A 1 83 ? -6.561 3.152 -5.262 1.00 68.62 83 SER A O 1
ATOM 670 N N . ILE A 1 84 ? -5.700 4.181 -7.067 1.00 72.12 84 ILE A N 1
ATOM 671 C CA . ILE A 1 84 ? -6.271 5.502 -6.779 1.00 72.12 84 ILE A CA 1
ATOM 672 C C . ILE A 1 84 ? -7.805 5.450 -6.882 1.00 72.12 84 ILE A C 1
ATOM 674 O O . ILE A 1 84 ? -8.499 5.846 -5.944 1.00 72.12 84 ILE A O 1
ATOM 678 N N . ILE A 1 85 ? -8.349 4.900 -7.974 1.00 74.75 85 ILE A N 1
ATOM 679 C CA . ILE A 1 85 ? -9.801 4.767 -8.193 1.00 74.75 85 ILE A CA 1
ATOM 680 C C . ILE A 1 85 ? -10.456 3.914 -7.096 1.00 74.75 85 ILE A C 1
ATOM 682 O O . ILE A 1 85 ? -11.510 4.283 -6.566 1.00 74.75 85 ILE A O 1
ATOM 686 N N . ALA A 1 86 ? -9.830 2.801 -6.709 1.00 68.12 86 ALA A N 1
ATOM 687 C CA . ALA A 1 86 ? -10.306 1.952 -5.622 1.00 68.12 86 ALA A CA 1
ATOM 688 C C . ALA A 1 86 ? -10.361 2.728 -4.296 1.00 68.12 86 ALA A C 1
ATOM 690 O O . ALA A 1 86 ? -11.371 2.676 -3.593 1.00 68.12 86 ALA A O 1
ATOM 691 N N . SER A 1 87 ? -9.338 3.536 -4.006 1.00 63.16 87 SER A N 1
ATOM 692 C CA . SER A 1 87 ? -9.294 4.391 -2.811 1.00 63.16 87 SER A CA 1
ATOM 693 C C . SER A 1 87 ? -10.425 5.434 -2.790 1.00 63.16 87 SER A C 1
ATOM 695 O O . SER A 1 87 ? -11.038 5.665 -1.745 1.00 63.16 87 SER A O 1
ATOM 697 N N . PHE A 1 88 ? -10.767 6.026 -3.941 1.00 63.06 88 PHE A N 1
ATOM 698 C CA . PHE A 1 88 ? -11.895 6.963 -4.058 1.00 63.06 88 PHE A CA 1
ATOM 699 C C . PHE A 1 88 ? -13.262 6.282 -3.931 1.00 63.06 88 PHE A C 1
ATOM 701 O O . PHE A 1 88 ? -14.171 6.821 -3.295 1.00 63.06 88 PHE A O 1
ATOM 708 N N . THR A 1 89 ? -13.415 5.086 -4.499 1.00 62.19 89 THR A N 1
ATOM 709 C CA . THR A 1 89 ? -14.686 4.345 -4.468 1.00 62.19 89 THR A CA 1
ATOM 710 C C . THR A 1 89 ? -15.007 3.851 -3.055 1.00 62.19 89 THR A C 1
ATOM 712 O O . THR A 1 89 ? -16.161 3.900 -2.629 1.00 62.19 89 THR A O 1
ATOM 715 N N . ILE A 1 90 ? -13.986 3.459 -2.285 1.00 56.62 90 ILE A N 1
ATOM 716 C CA . ILE A 1 90 ? -14.129 3.100 -0.866 1.00 56.62 90 ILE A CA 1
ATOM 717 C C . ILE A 1 90 ? -14.592 4.311 -0.038 1.00 56.62 90 ILE A C 1
ATOM 719 O O . ILE A 1 90 ? -15.463 4.161 0.819 1.00 56.62 90 ILE A O 1
ATOM 723 N N . LYS A 1 91 ? -14.094 5.523 -0.331 1.00 50.06 91 LYS A N 1
ATOM 724 C CA . LYS A 1 91 ? -14.540 6.761 0.338 1.00 50.06 91 LYS A CA 1
ATOM 725 C C . LYS A 1 91 ? -16.022 7.069 0.095 1.00 50.06 91 LYS A C 1
ATOM 727 O O . LYS A 1 91 ? -16.712 7.474 1.025 1.00 50.06 91 LYS A O 1
ATOM 732 N N . LYS A 1 92 ? -16.526 6.845 -1.124 1.00 47.62 92 LYS A N 1
ATOM 733 C CA . LYS A 1 92 ? -17.923 7.149 -1.492 1.00 47.62 92 LYS A CA 1
ATOM 734 C C . LYS A 1 92 ? -18.966 6.294 -0.769 1.00 47.62 92 LYS A C 1
ATOM 736 O O . LYS A 1 92 ? -20.107 6.715 -0.671 1.00 47.62 92 LYS A O 1
ATOM 741 N N . LYS A 1 93 ? -18.597 5.109 -0.275 1.00 42.53 93 LYS A N 1
ATOM 742 C CA . LYS A 1 93 ? -19.518 4.192 0.420 1.00 42.53 93 LYS A CA 1
ATOM 743 C C . LYS A 1 93 ? -19.636 4.455 1.929 1.00 42.53 93 LYS A C 1
ATOM 745 O O . LYS A 1 93 ? -20.367 3.740 2.602 1.00 42.53 93 LYS A O 1
ATOM 750 N N . SER A 1 94 ? -18.873 5.418 2.453 1.00 39.28 94 SER A N 1
ATOM 751 C CA . SER A 1 94 ? -18.809 5.762 3.880 1.00 39.28 94 SER A CA 1
ATOM 752 C C . SER A 1 94 ? -19.435 7.127 4.212 1.00 39.28 94 SER A C 1
ATOM 754 O O . SER A 1 94 ? -19.321 7.559 5.360 1.00 39.28 94 SER A O 1
ATOM 756 N N . SER A 1 95 ? -20.046 7.800 3.232 1.00 39.94 95 SER A N 1
ATOM 757 C CA . SER A 1 95 ? -20.881 8.998 3.407 1.00 39.94 95 SER A CA 1
ATOM 758 C C . SER A 1 95 ? -22.335 8.645 3.147 1.00 39.94 95 SER A C 1
ATOM 760 O O . SER A 1 95 ? -23.175 9.409 3.662 1.00 39.94 95 SER A O 1
#

Secondary structure (DSSP, 8-state):
-HHHHHHHHHHHHHHHHHHHHHHHHHHHH---HHHHHHHHHHHHHHHHHHHHHHHHHHHHHHHH-TT--HHHHHHHHHHHHHHHHHHHHHHHTT-

Foldseek 3Di:
DLVVVVVVLVVLLVVLVCLVVPLVVVLVVDPDPVVNVVSVVVSCVSNVVSVCCNPVVLVCCVVVDPPDDPVSPVVSVVVVVVSVVVVVVVVVVVD

pLDDT: mean 78.89, std 10.88, range [39.28, 92.88]

Radius of gyration: 16.35 Å; chains: 1; bounding box: 37×19×49 Å